Protein AF-A0A956E6M6-F1 (afdb_monomer_lite)

Structure (mmCIF, N/CA/C/O backbone):
data_AF-A0A956E6M6-F1
#
_entry.id   AF-A0A956E6M6-F1
#
loop_
_atom_site.group_PDB
_atom_site.id
_atom_site.type_symbol
_atom_site.label_atom_id
_atom_site.label_alt_id
_atom_site.label_comp_id
_atom_site.label_asym_id
_atom_site.label_entity_id
_atom_site.label_seq_id
_atom_site.pdbx_PDB_ins_code
_atom_site.Cartn_x
_atom_site.Cartn_y
_atom_site.Cartn_z
_atom_site.occupancy
_atom_site.B_iso_or_equiv
_atom_site.auth_seq_id
_atom_site.auth_comp_id
_atom_site.auth_asym_id
_atom_site.auth_atom_id
_atom_site.pdbx_PDB_model_num
ATOM 1 N N . LYS A 1 1 ? -25.813 6.150 5.849 1.00 78.38 1 LYS A N 1
ATOM 2 C CA . LYS A 1 1 ? -25.344 4.778 5.516 1.00 78.38 1 LYS A CA 1
ATOM 3 C C . LYS A 1 1 ? -23.856 4.833 5.182 1.00 78.38 1 LYS A C 1
ATOM 5 O O . LYS A 1 1 ? -23.473 5.673 4.380 1.00 78.38 1 LYS A O 1
ATOM 10 N N . VAL A 1 2 ? -23.030 3.991 5.798 1.00 81.69 2 VAL A N 1
ATOM 11 C CA . VAL A 1 2 ? -21.571 3.934 5.618 1.00 81.69 2 VAL A CA 1
ATOM 12 C C . VAL A 1 2 ? -21.210 2.559 5.072 1.00 81.69 2 VAL A C 1
ATOM 14 O O . VAL A 1 2 ? -21.638 1.556 5.632 1.00 81.69 2 VAL A O 1
ATOM 17 N N . ILE A 1 3 ? -20.449 2.512 3.977 1.00 86.94 3 ILE A N 1
ATOM 18 C CA . ILE A 1 3 ? -19.986 1.261 3.364 1.00 86.94 3 ILE A CA 1
ATOM 19 C C . ILE A 1 3 ? -18.485 1.142 3.611 1.00 86.94 3 ILE A C 1
ATOM 21 O O . ILE A 1 3 ? -17.711 1.989 3.164 1.00 86.94 3 ILE A O 1
ATOM 25 N N . VAL A 1 4 ? -18.076 0.094 4.318 1.00 86.25 4 VAL A N 1
ATOM 26 C CA . VAL A 1 4 ? -16.675 -0.204 4.614 1.00 86.25 4 VAL A CA 1
ATOM 27 C C . VAL A 1 4 ? -16.192 -1.283 3.658 1.00 86.25 4 VAL A C 1
ATOM 29 O O . VAL A 1 4 ? -16.696 -2.403 3.668 1.00 86.25 4 VAL A O 1
ATOM 32 N N . TYR A 1 5 ? -15.187 -0.955 2.850 1.00 89.06 5 TYR A N 1
ATOM 33 C CA . TYR A 1 5 ? -14.527 -1.915 1.972 1.00 89.06 5 TYR A CA 1
ATOM 34 C C . TYR A 1 5 ? -13.339 -2.548 2.692 1.00 89.06 5 TYR A C 1
ATOM 36 O O . TYR A 1 5 ? -12.425 -1.846 3.120 1.00 89.06 5 TYR A O 1
ATOM 4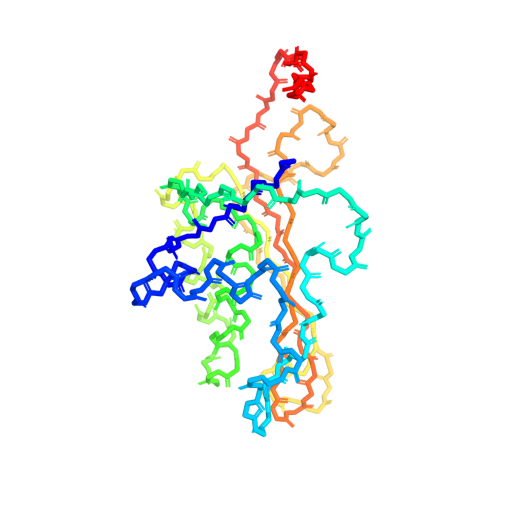4 N N . THR A 1 6 ? -13.328 -3.873 2.810 1.00 88.31 6 THR A N 1
ATOM 45 C CA . THR A 1 6 ? -12.262 -4.609 3.507 1.00 88.31 6 THR A CA 1
ATOM 46 C C . THR A 1 6 ? -11.852 -5.869 2.753 1.00 88.31 6 THR A C 1
ATOM 48 O O . THR A 1 6 ? -12.644 -6.466 2.029 1.00 88.31 6 THR A O 1
ATOM 51 N N . ALA A 1 7 ? -10.599 -6.294 2.926 1.00 87.25 7 ALA A N 1
ATOM 52 C CA . ALA A 1 7 ? -10.112 -7.574 2.412 1.00 87.25 7 ALA A CA 1
ATOM 53 C C . ALA A 1 7 ? -10.629 -8.775 3.219 1.00 87.25 7 ALA A C 1
ATOM 55 O O . ALA A 1 7 ? -10.604 -9.899 2.732 1.00 87.25 7 ALA A O 1
ATOM 56 N N . ARG A 1 8 ? -11.021 -8.562 4.484 1.00 87.62 8 ARG A N 1
ATOM 57 C CA . ARG A 1 8 ? -11.440 -9.627 5.407 1.00 87.62 8 ARG A CA 1
ATOM 58 C C . ARG A 1 8 ? -12.658 -9.176 6.215 1.00 87.62 8 ARG A C 1
ATOM 60 O O . ARG A 1 8 ? -12.488 -8.702 7.340 1.00 87.62 8 ARG A O 1
ATOM 67 N N . PRO A 1 9 ? -13.884 -9.339 5.689 1.00 86.25 9 PRO A N 1
ATOM 68 C CA . PRO A 1 9 ? -15.099 -8.903 6.380 1.00 86.25 9 PRO A CA 1
ATOM 69 C C . PRO A 1 9 ? -15.288 -9.601 7.731 1.00 86.25 9 PRO A C 1
ATOM 71 O O . PRO A 1 9 ? -15.657 -8.954 8.707 1.00 86.25 9 PRO A O 1
ATOM 74 N N . GLY A 1 10 ? -14.928 -10.885 7.838 1.00 85.31 10 GLY A N 1
ATOM 75 C CA . GLY A 1 10 ? -15.064 -11.645 9.087 1.00 85.31 10 GLY A CA 1
ATOM 76 C C . GLY A 1 10 ? -14.272 -11.068 10.267 1.00 85.31 10 GLY A C 1
ATOM 77 O O . GLY A 1 10 ? -14.727 -11.147 11.405 1.00 85.31 10 GLY A O 1
ATOM 78 N N . MET A 1 11 ? -13.123 -10.429 10.011 1.00 84.62 11 MET A N 1
ATOM 79 C CA . MET A 1 11 ? -12.363 -9.745 11.066 1.00 84.62 11 MET A CA 1
ATOM 80 C C . MET A 1 11 ? -13.042 -8.454 11.537 1.00 84.62 11 MET A C 1
ATOM 82 O O . MET A 1 11 ? -12.933 -8.114 12.708 1.00 84.62 11 MET A O 1
ATOM 86 N N . VAL A 1 12 ? -13.735 -7.751 10.638 1.00 81.69 12 VAL A N 1
ATOM 87 C CA . VAL A 1 12 ? -14.417 -6.480 10.931 1.00 81.69 12 VAL A CA 1
ATOM 88 C C . VAL A 1 12 ? -15.727 -6.717 11.688 1.00 81.69 12 VAL A C 1
ATOM 90 O O . VAL A 1 12 ? -16.071 -5.953 12.581 1.00 81.69 12 VAL A O 1
ATOM 93 N N . ILE A 1 13 ? -16.441 -7.801 11.373 1.00 83.88 13 ILE A N 1
ATOM 94 C CA . ILE A 1 13 ? -17.701 -8.167 12.039 1.00 83.88 13 ILE A CA 1
ATOM 95 C C . ILE A 1 13 ? -17.438 -8.757 13.438 1.00 83.88 13 ILE A C 1
ATOM 97 O O . ILE A 1 13 ? -18.184 -8.491 14.384 1.00 83.88 13 ILE A O 1
ATOM 101 N N . GLY A 1 14 ? -16.359 -9.535 13.588 1.00 82.62 14 GLY A N 1
ATOM 102 C CA . GLY A 1 14 ? -16.004 -10.204 14.840 1.00 82.62 14 GLY A CA 1
ATOM 103 C C . GLY A 1 14 ? -16.955 -11.350 15.213 1.00 82.62 14 GLY A C 1
ATOM 104 O O . GLY A 1 14 ? -17.865 -11.716 14.469 1.00 82.62 14 GLY A O 1
ATOM 105 N N . LYS A 1 15 ? -16.745 -11.955 16.390 1.00 83.50 15 LYS A N 1
ATOM 106 C CA . LYS A 1 15 ? -17.623 -13.023 16.897 1.00 83.50 15 LYS A CA 1
ATOM 107 C C . LYS A 1 15 ? -18.942 -12.421 17.393 1.00 83.50 15 LYS A C 1
ATOM 109 O O . LYS A 1 15 ? -18.932 -11.625 18.329 1.00 83.50 15 LYS A O 1
ATOM 114 N N . GLY A 1 16 ? -20.058 -12.821 16.781 1.00 80.00 16 GLY A N 1
ATOM 115 C CA . GLY A 1 16 ? -21.406 -12.426 17.209 1.00 80.00 16 GLY A CA 1
ATOM 116 C C . GLY A 1 16 ? -21.780 -10.967 16.927 1.00 80.00 16 GLY A C 1
ATOM 117 O O . GLY A 1 16 ? -22.610 -10.425 17.638 1.00 80.00 16 GLY A O 1
ATOM 118 N N . GLY A 1 17 ? -21.155 -10.307 15.942 1.00 78.06 17 GLY A N 1
ATOM 119 C CA . GLY A 1 17 ? -21.513 -8.935 15.543 1.00 78.06 17 GLY A CA 1
ATOM 120 C C . GLY A 1 17 ? -20.927 -7.817 16.415 1.00 78.06 17 GLY A C 1
ATOM 121 O O . GLY A 1 17 ? -21.098 -6.645 16.085 1.00 78.06 17 GLY A O 1
ATOM 122 N N . LYS A 1 18 ? -20.163 -8.163 17.462 1.00 81.69 18 LYS A N 1
ATOM 123 C CA . LYS A 1 18 ? -19.520 -7.200 18.375 1.00 81.69 18 LYS A CA 1
ATOM 124 C C . LYS A 1 18 ? -18.656 -6.155 17.661 1.00 81.69 18 LYS A C 1
ATOM 126 O O . LYS A 1 18 ? -18.562 -5.027 18.124 1.00 81.69 18 LYS A O 1
ATOM 131 N N . GLY A 1 19 ? -18.029 -6.502 16.534 1.00 79.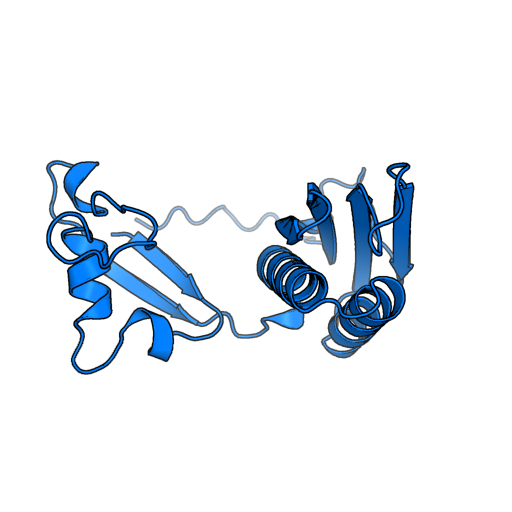38 19 GLY A N 1
ATOM 132 C CA . GLY A 1 19 ? -17.196 -5.564 15.777 1.00 79.38 19 GLY A CA 1
ATOM 133 C C . GLY A 1 19 ? -17.998 -4.434 15.125 1.00 79.38 19 GLY A C 1
ATOM 134 O O . GLY A 1 19 ? -17.540 -3.297 15.100 1.00 79.38 19 GLY A O 1
ATOM 135 N N . ILE A 1 20 ? -19.222 -4.710 14.659 1.00 79.56 20 ILE A N 1
ATOM 136 C CA . ILE A 1 20 ? -20.103 -3.682 14.075 1.00 79.56 20 ILE A CA 1
ATOM 137 C C . ILE A 1 20 ? -20.601 -2.730 15.163 1.00 79.56 20 ILE A C 1
ATOM 139 O O . ILE A 1 20 ? -20.658 -1.523 14.942 1.00 79.56 20 ILE A O 1
ATOM 143 N N . GLU A 1 21 ? -20.927 -3.270 16.335 1.00 78.56 21 GLU A N 1
ATOM 144 C CA . GLU A 1 21 ? -21.362 -2.486 17.489 1.00 78.56 21 GLU A CA 1
ATOM 145 C C . GLU A 1 21 ? -20.258 -1.524 17.939 1.00 78.56 21 GLU A C 1
ATOM 147 O O . GLU A 1 21 ? -20.480 -0.318 17.980 1.00 78.56 21 GLU A O 1
ATOM 152 N N . ILE A 1 22 ? -19.032 -2.035 18.085 1.00 78.50 22 ILE A N 1
ATOM 153 C CA . ILE A 1 22 ? -17.817 -1.249 18.335 1.00 78.50 22 ILE A CA 1
ATOM 154 C C . ILE A 1 22 ? -17.608 -0.142 17.289 1.00 78.50 22 ILE A C 1
ATOM 156 O O . ILE A 1 22 ? -17.239 0.982 17.629 1.00 78.50 22 ILE A O 1
ATOM 160 N N . LEU A 1 23 ? -17.830 -0.426 16.003 1.00 76.25 23 LEU A N 1
ATOM 161 C CA . LEU A 1 23 ? -17.694 0.586 14.951 1.00 76.25 23 LEU A CA 1
ATOM 162 C C . LEU A 1 23 ? -18.794 1.653 15.035 1.00 76.25 23 LEU A C 1
ATOM 164 O O . LEU A 1 23 ? -18.543 2.816 14.714 1.00 76.25 23 LEU A O 1
ATOM 168 N N . LYS A 1 24 ? -19.999 1.286 15.475 1.00 74.69 24 LYS A N 1
ATOM 169 C CA . LYS A 1 24 ? -21.129 2.209 15.612 1.00 74.69 24 LYS A CA 1
ATOM 170 C C . LYS A 1 24 ? -20.971 3.112 16.842 1.00 74.69 24 LYS A C 1
ATOM 172 O O . LYS A 1 24 ? -20.939 4.331 16.673 1.00 74.69 24 LYS A O 1
ATOM 177 N N . SER A 1 25 ? -20.817 2.530 18.034 1.00 68.44 25 SER A N 1
ATOM 178 C CA . SER A 1 25 ? -20.758 3.237 19.326 1.00 68.44 25 SER A CA 1
ATOM 179 C C . SER A 1 25 ? -19.362 3.739 19.705 1.00 68.44 25 SER A C 1
ATOM 181 O O . SER A 1 25 ? -19.240 4.630 20.536 1.00 68.44 25 SER A O 1
ATOM 183 N N . GLY A 1 26 ? -18.308 3.201 19.091 1.00 65.38 26 GLY A N 1
ATOM 184 C CA . GLY A 1 26 ? -16.926 3.510 19.447 1.00 65.38 26 GLY A CA 1
ATOM 185 C C . GLY A 1 26 ? -16.355 2.582 20.517 1.00 65.38 26 GLY A C 1
ATOM 186 O O . GLY A 1 26 ? -17.068 1.859 21.204 1.00 65.38 26 GLY A O 1
ATOM 187 N N . ASN A 1 27 ? -15.029 2.624 20.643 1.00 58.38 27 ASN A N 1
ATOM 188 C CA . ASN A 1 27 ? -14.222 1.817 21.566 1.00 58.38 27 ASN A CA 1
ATOM 189 C C . ASN A 1 27 ? -13.698 2.649 22.753 1.00 58.38 27 ASN A C 1
ATOM 191 O O . ASN A 1 27 ? -12.630 2.371 23.291 1.00 58.38 27 ASN A O 1
ATOM 195 N N . LEU A 1 28 ? -14.397 3.723 23.133 1.00 54.66 28 LEU A N 1
ATOM 196 C CA . LEU A 1 28 ? -13.956 4.617 24.213 1.00 54.66 28 LEU A CA 1
ATOM 197 C C . LEU A 1 28 ? -13.971 3.931 25.590 1.00 54.66 28 LEU A C 1
ATOM 199 O O . LEU A 1 28 ? -13.027 4.128 26.355 1.00 54.66 28 LEU A O 1
ATOM 203 N N . ASP A 1 29 ? -14.967 3.082 25.854 1.00 50.59 29 ASP A N 1
ATOM 204 C CA . ASP A 1 29 ? -15.189 2.460 27.170 1.00 50.59 29 ASP A CA 1
ATOM 205 C C . ASP A 1 29 ? -14.575 1.052 27.303 1.00 50.59 29 ASP A C 1
ATOM 207 O O . ASP A 1 29 ? -14.324 0.571 28.406 1.00 50.59 29 ASP A O 1
ATOM 211 N N . SER A 1 30 ? -14.303 0.385 26.178 1.00 54.19 30 SER A N 1
ATOM 212 C CA . SER A 1 30 ? -13.844 -1.012 26.091 1.00 54.19 30 SER A CA 1
ATOM 213 C C . SER A 1 30 ? -12.356 -1.176 25.748 1.00 54.19 30 SER A C 1
ATOM 215 O O . SER A 1 30 ? -11.857 -2.304 25.735 1.00 54.19 30 SER A O 1
ATOM 217 N N . ALA A 1 31 ? -11.637 -0.084 25.464 1.00 46.22 31 ALA A N 1
ATOM 218 C CA . ALA A 1 31 ? -10.252 -0.149 24.999 1.00 46.22 31 ALA A CA 1
ATOM 219 C C . ALA A 1 31 ? -9.290 -0.689 26.072 1.00 46.22 31 ALA A C 1
ATOM 221 O O . ALA A 1 31 ? -9.104 -0.095 27.138 1.00 46.22 31 ALA A O 1
ATOM 222 N N . GLN A 1 32 ? -8.588 -1.778 25.747 1.00 52.53 32 GLN A N 1
ATOM 223 C CA . GLN A 1 32 ? -7.436 -2.234 26.528 1.00 52.53 32 GLN A CA 1
ATOM 224 C C . GLN A 1 32 ? -6.235 -1.285 26.339 1.00 52.53 32 GLN A C 1
ATOM 226 O O . GLN A 1 32 ? -6.124 -0.569 25.339 1.00 52.53 32 GLN A O 1
ATOM 231 N N . LYS A 1 33 ? -5.299 -1.275 27.306 1.00 39.00 33 LYS A N 1
ATOM 232 C CA . LYS A 1 33 ? -4.060 -0.470 27.260 1.00 39.00 33 LYS A CA 1
ATOM 233 C C . LYS A 1 33 ? -3.290 -0.735 25.952 1.00 39.00 33 LYS A C 1
ATOM 235 O O . LYS A 1 33 ? -2.616 -1.752 25.834 1.00 39.00 33 LYS A O 1
ATOM 240 N N . GLY A 1 34 ? -3.359 0.203 25.001 1.00 51.22 34 GLY A N 1
ATOM 241 C CA . GLY A 1 34 ? -2.602 0.175 23.740 1.00 51.22 34 GLY A CA 1
ATOM 242 C C . GLY A 1 34 ? -3.437 0.217 22.454 1.00 51.22 34 GLY A C 1
ATOM 243 O O . GLY A 1 34 ? -2.858 0.374 21.380 1.00 51.22 34 GLY A O 1
ATOM 244 N N . GLU A 1 35 ? -4.768 0.120 22.529 1.00 57.16 35 GLU A N 1
ATOM 245 C CA . GLU A 1 35 ? -5.632 0.225 21.345 1.00 57.16 35 GLU A CA 1
ATOM 246 C C . GLU A 1 35 ? -5.855 1.678 20.901 1.00 57.16 35 GLU A C 1
ATOM 248 O O . GLU A 1 35 ? -5.826 2.625 21.692 1.00 57.16 35 GLU A O 1
ATOM 253 N N . THR A 1 36 ? -6.070 1.869 19.596 1.00 56.28 36 THR A N 1
ATOM 254 C CA . THR A 1 36 ? -6.321 3.203 19.037 1.00 56.28 36 THR A CA 1
ATOM 255 C C . THR A 1 36 ? -7.744 3.608 19.408 1.00 56.28 36 THR A C 1
ATOM 257 O O . THR A 1 36 ? -8.699 2.993 18.937 1.00 56.28 36 THR A O 1
ATOM 260 N N . LYS A 1 37 ? -7.893 4.612 20.279 1.00 58.44 37 LYS A N 1
ATOM 261 C CA . LYS A 1 37 ? -9.206 5.096 20.723 1.00 58.44 37 LYS A CA 1
ATOM 262 C C . LYS A 1 37 ? -10.005 5.584 19.518 1.00 58.44 37 LYS A C 1
ATOM 264 O O . LYS A 1 37 ? -9.549 6.467 18.792 1.00 58.44 37 LYS A O 1
ATOM 269 N N . PHE A 1 38 ? -11.189 5.013 19.322 1.00 65.12 38 PHE A N 1
ATOM 270 C CA . PHE A 1 38 ? -12.094 5.390 18.246 1.00 65.12 38 PHE A CA 1
ATOM 271 C C . PHE A 1 38 ? -13.413 5.880 18.850 1.00 65.12 38 PHE A C 1
ATOM 273 O O . PHE A 1 38 ? -14.068 5.094 19.535 1.00 65.12 38 PHE A O 1
ATOM 280 N N . PRO A 1 39 ? -13.813 7.142 18.612 1.00 59.72 39 PRO A N 1
ATOM 281 C CA . PRO A 1 39 ? -15.024 7.713 19.199 1.00 59.72 39 PRO A CA 1
ATOM 282 C C . PRO A 1 39 ? -16.333 7.150 18.621 1.00 59.72 39 PRO A C 1
ATOM 284 O O . PRO A 1 39 ? -17.400 7.529 19.078 1.00 59.72 39 PRO A O 1
ATOM 287 N N . GLY A 1 40 ? -16.270 6.219 17.661 1.00 63.59 40 GLY A N 1
ATOM 288 C CA . GLY A 1 40 ? -17.456 5.646 17.027 1.00 63.59 40 GLY A CA 1
ATOM 289 C C . GLY A 1 40 ? -17.935 6.501 15.865 1.00 63.59 40 GLY A C 1
ATOM 290 O O . GLY A 1 40 ? -17.762 7.718 15.854 1.00 63.59 40 GLY A O 1
ATOM 291 N N . VAL A 1 41 ? -18.535 5.872 14.855 1.00 68.06 41 VAL A N 1
ATOM 292 C CA . VAL A 1 41 ? -19.058 6.615 13.6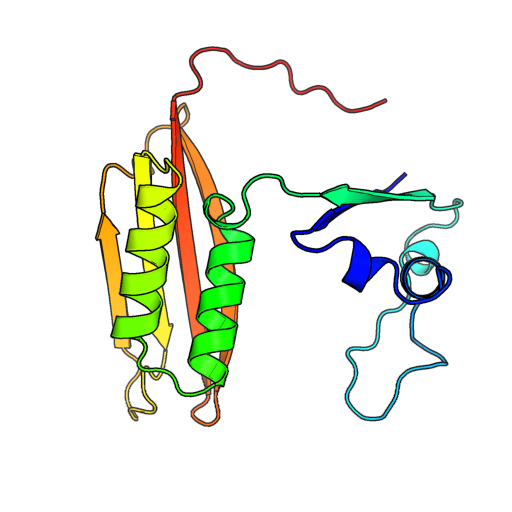97 1.00 68.06 41 VAL A CA 1
ATOM 293 C C . VAL A 1 41 ? -20.261 7.480 14.102 1.00 68.06 41 VAL A C 1
ATOM 295 O O . VAL A 1 41 ? -20.497 8.525 13.503 1.00 68.06 41 VAL A O 1
ATOM 298 N N . GLN A 1 42 ? -20.985 7.097 15.157 1.00 67.56 42 GLN A N 1
ATOM 299 C CA . GLN A 1 42 ? -22.144 7.839 15.649 1.00 67.56 42 GLN A CA 1
ATOM 300 C C . GLN A 1 42 ? -21.773 9.131 16.397 1.00 67.56 42 GLN A C 1
ATOM 302 O O . GLN A 1 42 ? -22.553 10.071 16.387 1.00 67.56 42 GLN A O 1
ATOM 307 N N . ALA A 1 43 ? -20.562 9.258 16.951 1.00 66.94 43 ALA A N 1
ATOM 308 C CA . ALA A 1 43 ? -20.127 10.512 17.580 1.00 66.94 43 ALA A CA 1
ATOM 309 C C . ALA A 1 43 ? -19.942 11.668 16.579 1.00 66.94 43 ALA A C 1
ATOM 311 O O . ALA A 1 43 ? -19.915 12.831 16.972 1.00 66.94 43 ALA A O 1
ATOM 312 N N . PHE A 1 44 ? -19.813 11.363 15.285 1.00 69.38 44 PHE A N 1
ATOM 313 C CA . PHE A 1 44 ? -19.639 12.366 14.232 1.00 69.38 44 PHE A CA 1
ATOM 314 C C . PHE A 1 44 ? -20.956 12.815 13.585 1.00 69.38 44 PHE A C 1
ATOM 316 O O . PHE A 1 44 ? -20.936 13.717 12.749 1.00 69.38 44 PHE A O 1
ATOM 323 N N . THR A 1 45 ? -22.088 12.196 13.935 1.00 67.44 45 THR A N 1
ATOM 324 C CA . THR A 1 45 ? -23.389 12.487 13.318 1.00 67.44 45 THR A CA 1
ATOM 325 C C . THR A 1 45 ? -24.531 12.249 14.293 1.00 67.44 45 THR A C 1
ATOM 327 O O . THR A 1 45 ? -24.645 11.173 14.862 1.00 67.44 45 THR A O 1
ATOM 330 N N . GLU A 1 46 ? -25.442 13.213 14.393 1.00 69.56 46 GLU A N 1
ATOM 331 C CA . GLU A 1 46 ? -26.662 13.114 15.213 1.00 69.56 46 GLU A CA 1
ATOM 332 C C . GLU A 1 46 ? -27.660 12.065 14.678 1.00 69.56 46 GLU A C 1
ATOM 334 O O . GLU A 1 46 ? -28.510 11.570 15.413 1.00 69.56 46 GLU A O 1
ATOM 339 N N . ASN A 1 47 ? -27.529 11.683 13.401 1.00 74.88 47 ASN A N 1
ATOM 340 C CA . ASN A 1 47 ? -28.387 10.708 12.729 1.00 74.88 47 ASN A CA 1
ATOM 341 C C . ASN A 1 47 ? -27.915 9.260 12.926 1.00 74.88 47 ASN A C 1
ATOM 343 O O . ASN A 1 47 ? -26.716 8.977 12.969 1.00 74.88 47 ASN A O 1
ATOM 347 N N . GLU A 1 48 ? -28.860 8.313 12.928 1.00 71.06 48 GLU A N 1
ATOM 348 C CA . GLU A 1 48 ? -28.540 6.887 13.006 1.00 71.06 48 GLU A CA 1
ATOM 349 C C . GLU A 1 48 ? -27.688 6.409 11.820 1.00 71.06 48 GLU A C 1
ATOM 351 O O . GLU A 1 48 ? -28.037 6.546 10.641 1.00 71.06 48 GLU A O 1
ATOM 356 N N . VAL A 1 49 ? -26.551 5.789 12.141 1.00 75.56 49 VAL A N 1
ATOM 357 C CA . VAL A 1 49 ? -25.610 5.274 11.147 1.00 75.56 49 VAL A CA 1
ATOM 358 C C . VAL A 1 49 ? -25.820 3.776 10.929 1.00 75.56 49 VAL A C 1
ATOM 360 O O . VAL A 1 49 ? -25.615 2.962 11.828 1.00 75.56 49 VAL A O 1
ATOM 363 N N . PHE A 1 50 ? -26.153 3.407 9.691 1.00 79.94 50 PHE A N 1
ATOM 364 C CA . PHE A 1 50 ? -26.122 2.023 9.205 1.00 79.94 50 PHE A CA 1
ATOM 365 C C . PHE A 1 50 ? -24.762 1.711 8.581 1.00 79.94 50 PHE A C 1
ATOM 367 O O . PHE A 1 50 ? -24.373 2.390 7.626 1.00 79.94 50 PHE A O 1
ATOM 374 N N . ILE A 1 51 ? -24.066 0.694 9.095 1.00 82.31 51 ILE A N 1
ATOM 375 C CA . ILE A 1 51 ? -22.753 0.247 8.610 1.00 82.31 51 ILE A CA 1
ATOM 376 C C . ILE A 1 51 ? -22.937 -1.031 7.785 1.00 82.31 51 ILE A C 1
ATOM 378 O O . ILE A 1 51 ? -23.456 -2.023 8.288 1.00 82.31 51 ILE A O 1
ATOM 382 N N . ASP A 1 52 ? -22.502 -0.997 6.527 1.00 85.62 52 ASP A N 1
ATOM 383 C CA . ASP A 1 52 ? -22.462 -2.138 5.609 1.00 85.62 52 ASP A CA 1
ATOM 384 C C . ASP A 1 52 ? -20.999 -2.503 5.322 1.00 85.62 52 ASP A C 1
ATOM 386 O O . ASP A 1 52 ? -20.186 -1.628 5.015 1.00 85.62 52 ASP A O 1
ATOM 390 N N . VAL A 1 53 ? -20.641 -3.780 5.442 1.00 85.31 53 VAL A N 1
ATOM 391 C CA . VAL A 1 53 ? -19.267 -4.257 5.240 1.00 85.31 53 VAL A CA 1
ATOM 392 C C . VAL A 1 53 ? -19.215 -5.034 3.935 1.00 85.31 53 VAL A C 1
ATOM 394 O O . VAL A 1 53 ? -19.778 -6.120 3.823 1.00 85.31 53 VAL A O 1
ATOM 397 N N . GLN A 1 54 ? -18.499 -4.489 2.953 1.00 88.62 54 GLN A N 1
ATOM 398 C CA . GLN A 1 54 ? -18.342 -5.094 1.637 1.00 88.62 54 GLN A CA 1
ATOM 399 C C . GLN A 1 54 ? -16.920 -5.600 1.419 1.00 88.62 54 GLN A C 1
ATOM 401 O O . GLN A 1 54 ? -15.924 -4.977 1.796 1.00 88.62 54 GLN A O 1
ATOM 406 N N . GLU A 1 55 ? -16.825 -6.755 0.771 1.00 89.12 55 GLU A N 1
ATOM 407 C CA . GLU A 1 55 ? -15.548 -7.388 0.487 1.00 89.12 55 GLU A CA 1
ATOM 408 C C . GLU A 1 55 ? -14.896 -6.819 -0.779 1.00 89.12 55 GLU A C 1
ATOM 410 O O . GLU A 1 55 ? -15.506 -6.700 -1.848 1.00 89.12 55 GLU A O 1
ATOM 415 N N . VAL A 1 56 ? -13.600 -6.528 -0.681 1.00 87.88 56 VAL A N 1
ATOM 416 C CA . VAL A 1 56 ? -12.762 -6.220 -1.838 1.00 87.88 56 VAL A CA 1
ATOM 417 C C . VAL A 1 56 ? -12.360 -7.526 -2.522 1.00 87.88 56 VAL A C 1
ATOM 419 O O . VAL A 1 56 ? -11.433 -8.203 -2.089 1.00 87.88 56 VAL A O 1
ATOM 422 N N . ARG A 1 57 ? -12.996 -7.836 -3.660 1.00 84.06 57 ARG A N 1
ATOM 423 C CA . ARG A 1 57 ? -12.762 -9.080 -4.430 1.00 84.06 57 ARG A CA 1
ATOM 424 C C . ARG A 1 57 ? -11.294 -9.362 -4.782 1.00 84.06 57 ARG A C 1
ATOM 426 O O . ARG A 1 57 ? -10.914 -10.515 -4.942 1.00 84.06 57 ARG A O 1
ATOM 433 N N . LYS A 1 58 ? -10.478 -8.323 -4.990 1.00 87.56 58 LYS A N 1
ATOM 434 C CA . LYS A 1 58 ? -9.067 -8.444 -5.395 1.00 87.56 58 LYS A CA 1
ATOM 435 C C . LYS A 1 58 ? -8.169 -7.549 -4.543 1.00 87.56 58 LYS A C 1
ATOM 437 O O . LYS A 1 58 ? -7.830 -6.437 -4.954 1.00 87.56 58 LYS A O 1
ATOM 442 N N . MET A 1 59 ? -7.754 -8.051 -3.380 1.00 88.75 59 MET A N 1
ATOM 443 C CA . MET A 1 59 ? -6.894 -7.312 -2.442 1.00 88.75 59 MET A CA 1
ATOM 444 C C . MET A 1 59 ? -5.565 -6.855 -3.066 1.00 88.75 59 MET A C 1
ATOM 446 O O . MET A 1 59 ? -5.149 -5.723 -2.861 1.00 88.75 59 MET A O 1
ATOM 450 N N . GLU A 1 60 ? -4.956 -7.693 -3.910 1.00 89.19 60 GLU A N 1
ATOM 451 C CA . GLU A 1 60 ? -3.644 -7.443 -4.534 1.00 89.19 60 GLU A CA 1
ATOM 452 C C . GLU A 1 60 ? -3.676 -6.342 -5.608 1.00 89.19 60 GLU A C 1
ATOM 454 O O . GLU A 1 60 ? -2.638 -5.856 -6.044 1.00 89.19 60 GLU A O 1
ATOM 459 N N . THR A 1 61 ? -4.871 -5.932 -6.042 1.00 88.56 61 THR A N 1
ATOM 460 C CA . THR A 1 61 ? -5.051 -4.837 -7.012 1.00 88.56 61 THR A CA 1
ATOM 461 C C . THR A 1 61 ? -5.453 -3.516 -6.362 1.00 88.56 61 THR A C 1
ATOM 463 O O . THR A 1 61 ? -5.559 -2.506 -7.055 1.00 88.56 61 THR A O 1
ATOM 466 N N . ASN A 1 62 ? -5.700 -3.508 -5.050 1.00 92.44 62 ASN A N 1
ATOM 467 C CA . ASN A 1 62 ? -6.032 -2.305 -4.299 1.00 92.44 62 ASN A CA 1
ATOM 468 C C . ASN A 1 62 ? -4.744 -1.694 -3.735 1.00 92.44 62 ASN A C 1
ATOM 470 O O . ASN A 1 62 ? -4.023 -2.339 -2.972 1.00 92.44 62 ASN A O 1
ATOM 474 N N . ALA A 1 63 ? -4.455 -0.447 -4.110 1.00 94.56 63 ALA A N 1
ATOM 475 C CA . ALA A 1 63 ? -3.186 0.186 -3.767 1.00 94.56 63 ALA A CA 1
ATOM 476 C C . ALA A 1 63 ? -3.014 0.381 -2.254 1.00 94.56 63 ALA A C 1
ATOM 478 O O . ALA A 1 63 ? -1.903 0.221 -1.743 1.00 94.56 63 ALA A O 1
ATOM 479 N N . GLN A 1 64 ? -4.101 0.667 -1.532 1.00 94.12 64 GLN A N 1
ATOM 480 C CA . GLN A 1 64 ? -4.069 0.877 -0.087 1.00 94.12 64 GLN A CA 1
ATOM 481 C C . GLN A 1 64 ? -3.751 -0.421 0.666 1.00 94.12 64 GLN A C 1
ATOM 483 O O . GLN A 1 64 ? -2.831 -0.454 1.480 1.00 94.12 64 GLN A O 1
ATOM 488 N N . LEU A 1 65 ? -4.435 -1.516 0.321 1.00 93.44 65 LEU A N 1
ATOM 489 C CA . LEU A 1 65 ? -4.209 -2.826 0.945 1.00 93.44 65 LEU A CA 1
ATOM 490 C C . LEU A 1 65 ? -2.796 -3.359 0.670 1.00 93.44 65 LEU A C 1
ATOM 492 O O . LEU A 1 65 ? -2.163 -3.953 1.543 1.00 93.44 65 LEU A O 1
ATOM 496 N N . VAL A 1 66 ? -2.268 -3.115 -0.533 1.00 94.81 66 VAL A N 1
ATOM 497 C CA . VAL A 1 66 ? -0.883 -3.468 -0.874 1.00 94.81 66 VAL A CA 1
ATOM 498 C C . VAL A 1 66 ? 0.112 -2.630 -0.065 1.00 94.81 66 VAL A C 1
ATOM 500 O O . VAL A 1 66 ? 1.094 -3.177 0.441 1.00 94.81 66 VAL A O 1
ATOM 503 N N . ALA A 1 67 ? -0.136 -1.327 0.102 1.00 96.19 67 ALA A N 1
ATOM 504 C CA . ALA A 1 67 ? 0.711 -0.455 0.914 1.00 96.19 67 ALA A CA 1
ATOM 505 C C . ALA A 1 67 ? 0.750 -0.910 2.382 1.00 96.19 67 ALA A C 1
ATOM 507 O O . ALA A 1 67 ? 1.834 -1.031 2.955 1.00 96.19 67 ALA A O 1
ATOM 508 N N . GLU A 1 68 ? -0.409 -1.225 2.964 1.00 94.44 68 GLU A N 1
ATOM 509 C CA . GLU A 1 68 ? -0.534 -1.735 4.334 1.00 94.44 68 GLU A CA 1
ATOM 510 C C . GLU A 1 68 ? 0.179 -3.077 4.509 1.00 94.44 68 GLU A C 1
ATOM 512 O O . GLU A 1 68 ? 0.949 -3.246 5.452 1.00 94.44 68 GLU A O 1
ATOM 517 N N . ASN A 1 69 ? 0.027 -4.003 3.560 1.00 94.75 69 ASN A N 1
ATOM 518 C CA . ASN A 1 69 ? 0.722 -5.289 3.599 1.00 94.75 69 ASN A CA 1
ATOM 519 C C . ASN A 1 69 ? 2.252 -5.116 3.587 1.00 94.75 69 ASN A C 1
ATOM 521 O O . ASN A 1 69 ? 2.965 -5.762 4.358 1.00 94.75 69 ASN A O 1
ATOM 525 N N . ILE A 1 70 ? 2.778 -4.218 2.746 1.00 95.06 70 ILE A N 1
ATOM 526 C CA . ILE A 1 70 ? 4.214 -3.899 2.737 1.00 95.06 70 ILE A CA 1
ATOM 527 C C . ILE A 1 70 ? 4.624 -3.283 4.078 1.00 95.06 70 ILE A C 1
ATOM 529 O O . ILE A 1 70 ? 5.651 -3.676 4.629 1.00 95.06 70 ILE A O 1
ATOM 533 N N . ALA A 1 71 ? 3.828 -2.364 4.629 1.00 95.62 71 ALA A N 1
ATOM 534 C CA . ALA A 1 71 ? 4.120 -1.737 5.912 1.00 95.62 71 ALA A CA 1
ATOM 535 C C . ALA A 1 71 ? 4.193 -2.766 7.051 1.00 95.62 71 ALA A C 1
ATOM 537 O O . ALA A 1 71 ? 5.201 -2.821 7.754 1.00 95.62 71 ALA A O 1
ATOM 538 N N . THR A 1 72 ? 3.212 -3.667 7.156 1.00 94.44 72 THR A N 1
ATOM 539 C CA . THR A 1 72 ? 3.217 -4.754 8.147 1.00 94.44 72 THR A CA 1
ATOM 540 C C . THR A 1 72 ? 4.426 -5.682 7.979 1.00 94.44 72 THR A C 1
ATOM 542 O O . THR A 1 72 ? 4.996 -6.159 8.961 1.00 94.44 72 THR A O 1
ATOM 545 N N . GLN A 1 73 ? 4.863 -5.950 6.744 1.00 94.31 73 GLN A N 1
ATOM 546 C CA . GLN A 1 73 ? 6.068 -6.752 6.503 1.00 94.31 73 GLN A CA 1
ATOM 547 C C . GLN A 1 73 ? 7.346 -6.040 6.969 1.00 94.31 73 GLN A C 1
ATOM 549 O O . GLN A 1 73 ? 8.236 -6.687 7.528 1.00 94.31 73 GLN A O 1
ATOM 554 N N . LEU A 1 74 ? 7.436 -4.722 6.777 1.00 92.81 74 LEU A N 1
ATOM 555 C CA . LEU A 1 74 ? 8.563 -3.916 7.250 1.00 92.81 74 LEU A CA 1
ATOM 556 C C . LEU A 1 74 ? 8.613 -3.843 8.783 1.00 92.81 74 LEU A C 1
ATOM 558 O O . LEU A 1 74 ? 9.696 -3.938 9.358 1.00 92.81 74 LEU A O 1
ATOM 562 N N . GLU A 1 75 ? 7.461 -3.750 9.451 1.00 92.75 75 GLU A N 1
ATOM 563 C CA . GLU A 1 75 ? 7.362 -3.792 10.920 1.00 92.75 75 GLU A CA 1
ATOM 564 C C . GLU A 1 75 ? 7.848 -5.130 11.490 1.00 92.75 75 GLU A C 1
ATOM 566 O O . GLU A 1 75 ? 8.546 -5.171 12.501 1.00 92.75 75 GLU A O 1
ATOM 571 N N . ARG A 1 76 ? 7.584 -6.231 10.776 1.00 92.94 76 ARG A N 1
ATOM 572 C CA . ARG A 1 76 ? 8.086 -7.577 11.101 1.00 92.94 76 ARG A CA 1
ATOM 573 C C . ARG A 1 76 ? 9.563 -7.799 10.749 1.00 92.94 76 ARG A C 1
ATOM 575 O O . ARG A 1 76 ? 10.021 -8.938 10.762 1.00 92.94 76 ARG A O 1
ATOM 582 N N . ARG A 1 77 ? 10.314 -6.738 10.429 1.00 89.31 77 ARG A N 1
ATOM 583 C CA . ARG A 1 77 ? 11.749 -6.772 10.080 1.00 89.31 77 ARG A CA 1
ATOM 584 C C . ARG A 1 77 ? 12.079 -7.633 8.854 1.00 89.31 77 ARG A C 1
ATOM 586 O O . ARG A 1 77 ? 13.195 -8.130 8.718 1.00 89.31 77 ARG A O 1
ATOM 593 N N . ILE A 1 78 ? 11.136 -7.795 7.926 1.00 92.12 78 ILE A N 1
ATOM 594 C CA . ILE A 1 78 ? 11.417 -8.451 6.645 1.00 92.12 78 ILE A CA 1
ATOM 595 C C . ILE A 1 78 ? 12.260 -7.505 5.782 1.00 92.12 78 ILE A C 1
ATOM 597 O O . ILE A 1 78 ? 12.035 -6.295 5.750 1.00 92.12 78 ILE A O 1
ATOM 601 N N . ALA A 1 79 ? 13.217 -8.061 5.036 1.00 92.62 79 ALA A N 1
ATOM 602 C CA . ALA A 1 79 ? 14.012 -7.301 4.078 1.00 92.62 79 ALA A CA 1
ATOM 603 C C . ALA A 1 79 ? 13.114 -6.515 3.102 1.00 92.62 79 ALA A C 1
ATOM 605 O O . ALA A 1 79 ? 12.351 -7.094 2.324 1.00 92.62 79 ALA A O 1
ATOM 606 N N . PHE A 1 80 ? 13.254 -5.190 3.106 1.00 91.88 80 PHE A N 1
ATOM 607 C CA . PHE A 1 80 ? 12.415 -4.264 2.342 1.00 91.88 80 PHE A CA 1
ATOM 608 C C . PHE A 1 80 ? 12.410 -4.550 0.832 1.00 91.88 80 PHE A C 1
ATOM 610 O O . PHE A 1 80 ? 11.352 -4.518 0.206 1.00 91.88 80 PHE A O 1
ATOM 617 N N . ARG A 1 81 ? 13.556 -4.935 0.249 1.00 93.12 81 ARG A N 1
ATOM 618 C CA . ARG A 1 81 ? 13.636 -5.359 -1.162 1.00 93.12 81 ARG A CA 1
ATOM 619 C C . ARG A 1 81 ? 12.783 -6.592 -1.451 1.00 93.12 81 ARG A C 1
ATOM 621 O O . ARG A 1 81 ? 12.122 -6.651 -2.484 1.00 93.12 81 ARG A O 1
ATOM 628 N N . ARG A 1 82 ? 12.782 -7.571 -0.540 1.00 94.31 82 ARG A N 1
ATOM 629 C CA . ARG A 1 82 ? 11.986 -8.799 -0.673 1.00 94.31 82 ARG A CA 1
ATOM 630 C C . ARG A 1 82 ? 10.497 -8.482 -0.578 1.00 94.31 82 ARG A C 1
ATOM 632 O O . ARG A 1 82 ? 9.743 -8.946 -1.426 1.00 94.31 82 ARG A O 1
ATOM 639 N N . ALA A 1 83 ? 10.097 -7.676 0.406 1.00 94.69 83 ALA A N 1
ATOM 640 C CA . ALA A 1 83 ? 8.708 -7.256 0.584 1.00 94.69 83 ALA A CA 1
ATOM 641 C C . ALA A 1 83 ? 8.177 -6.514 -0.657 1.00 94.69 83 ALA A C 1
ATOM 643 O O . ALA A 1 83 ? 7.134 -6.880 -1.196 1.00 94.69 83 ALA A O 1
ATOM 644 N N . MET A 1 84 ? 8.941 -5.544 -1.176 1.00 94.12 84 MET A N 1
ATOM 645 C CA . MET A 1 84 ? 8.560 -4.780 -2.369 1.00 94.12 84 MET A CA 1
ATOM 646 C C . MET A 1 84 ? 8.503 -5.638 -3.633 1.00 94.12 84 MET A C 1
ATOM 648 O O . MET A 1 84 ? 7.493 -5.607 -4.328 1.00 94.12 84 MET A O 1
ATOM 652 N N . LYS A 1 85 ? 9.543 -6.434 -3.930 1.00 94.12 85 LYS A N 1
ATOM 653 C CA . LYS A 1 85 ? 9.545 -7.307 -5.120 1.00 94.12 85 LYS A CA 1
ATOM 654 C C . LYS A 1 85 ? 8.425 -8.344 -5.074 1.00 94.12 85 LYS A C 1
ATOM 656 O O . LYS A 1 85 ? 7.820 -8.631 -6.103 1.00 94.12 85 LYS A O 1
ATOM 661 N N . LYS A 1 86 ? 8.129 -8.887 -3.88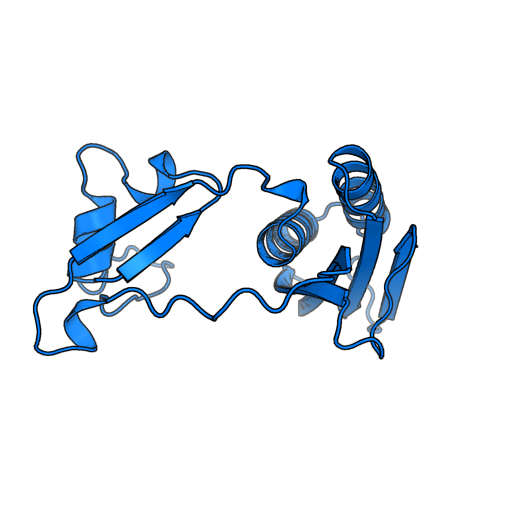8 1.00 94.81 86 LYS A N 1
ATOM 662 C CA . LYS A 1 86 ? 7.007 -9.810 -3.699 1.00 94.81 86 LYS A CA 1
ATOM 663 C C . LYS A 1 86 ? 5.681 -9.118 -4.011 1.00 94.81 86 LYS A C 1
ATOM 665 O O . LYS A 1 86 ? 4.932 -9.640 -4.822 1.00 94.81 86 LYS A O 1
ATOM 670 N N . ALA A 1 87 ? 5.422 -7.949 -3.425 1.00 94.12 87 ALA A N 1
ATOM 671 C CA . ALA A 1 87 ? 4.194 -7.193 -3.673 1.00 94.12 87 ALA A CA 1
ATOM 672 C C . ALA A 1 87 ? 4.033 -6.797 -5.152 1.00 94.12 87 ALA A C 1
ATOM 674 O O . ALA A 1 87 ? 2.952 -6.948 -5.711 1.00 94.12 87 ALA A O 1
ATOM 675 N N . LEU A 1 88 ? 5.121 -6.369 -5.801 1.00 94.19 88 LEU A N 1
ATOM 676 C CA . LEU A 1 88 ? 5.160 -6.035 -7.228 1.00 94.19 88 LEU A CA 1
ATOM 677 C C . LEU A 1 88 ? 4.759 -7.242 -8.097 1.00 94.19 88 LEU A C 1
ATOM 679 O O . LEU A 1 88 ? 3.808 -7.161 -8.873 1.00 94.19 88 LEU A O 1
ATOM 683 N N . SER A 1 89 ? 5.425 -8.387 -7.892 1.00 93.94 89 SER A N 1
ATOM 684 C CA . SER A 1 89 ? 5.160 -9.620 -8.641 1.00 93.94 89 SER A CA 1
ATOM 685 C C . SER A 1 89 ? 3.743 -10.140 -8.404 1.00 93.94 89 SER A C 1
ATOM 687 O O . SER A 1 89 ? 3.082 -10.572 -9.346 1.00 93.94 89 SER A O 1
ATOM 689 N N . THR A 1 90 ? 3.252 -10.087 -7.163 1.00 93.75 90 THR A N 1
ATOM 690 C CA . THR A 1 90 ? 1.885 -10.502 -6.847 1.00 93.75 90 THR A CA 1
ATOM 691 C C . THR A 1 90 ? 0.872 -9.600 -7.551 1.00 93.75 90 THR A C 1
ATOM 693 O O . THR A 1 90 ? 0.028 -10.102 -8.286 1.00 93.75 90 THR A O 1
ATOM 696 N N . ALA A 1 91 ? 0.990 -8.277 -7.436 1.00 93.06 91 ALA A N 1
ATOM 697 C CA . ALA A 1 91 ? 0.054 -7.351 -8.071 1.00 93.06 91 ALA A CA 1
ATOM 698 C C . ALA A 1 91 ? 0.011 -7.504 -9.608 1.00 93.06 91 ALA A C 1
ATOM 700 O O . ALA A 1 91 ? -1.073 -7.517 -10.196 1.00 93.06 91 ALA A O 1
ATOM 701 N N . MET A 1 92 ? 1.164 -7.710 -10.258 1.00 92.62 92 MET A N 1
ATOM 702 C CA . MET A 1 92 ? 1.229 -7.999 -11.698 1.00 92.62 92 MET A CA 1
ATOM 703 C C . MET A 1 92 ? 0.561 -9.338 -12.055 1.00 92.62 92 MET A C 1
ATOM 705 O O . MET A 1 92 ? -0.223 -9.393 -13.001 1.00 92.62 92 MET A O 1
ATOM 709 N N . LYS A 1 93 ? 0.781 -10.402 -11.266 1.00 92.88 93 LYS A N 1
ATOM 710 C CA . LYS A 1 93 ? 0.126 -11.715 -11.461 1.00 92.88 93 LYS A CA 1
ATOM 711 C C . LYS A 1 93 ? -1.399 -11.641 -11.364 1.00 92.88 93 LYS A C 1
ATOM 713 O O . LYS A 1 93 ? -2.088 -12.340 -12.097 1.00 92.88 93 LYS A O 1
ATOM 718 N N . PHE A 1 94 ? -1.931 -10.786 -10.492 1.00 89.94 94 PHE A N 1
ATOM 719 C CA . PHE A 1 94 ? -3.377 -10.591 -10.326 1.00 89.94 94 PHE A CA 1
ATOM 720 C C . PHE A 1 94 ? -4.007 -9.646 -11.372 1.00 89.94 94 PHE A C 1
ATOM 722 O O . PHE A 1 94 ? -5.207 -9.351 -11.297 1.00 89.94 94 PHE A O 1
ATOM 729 N N . GLY A 1 95 ? -3.232 -9.222 -12.379 1.00 87.31 95 GLY A N 1
ATOM 730 C CA . GLY A 1 95 ? -3.722 -8.511 -13.561 1.00 87.31 95 GLY A CA 1
ATOM 731 C C . GLY A 1 95 ? -3.607 -6.988 -13.496 1.00 87.31 95 GLY A C 1
ATOM 732 O O . GLY A 1 95 ? -4.304 -6.300 -14.244 1.00 87.31 95 GLY A O 1
ATOM 733 N N . ALA A 1 96 ? -2.757 -6.436 -12.623 1.00 91.81 96 ALA A N 1
ATOM 734 C CA . ALA A 1 96 ? -2.388 -5.026 -12.719 1.00 91.81 96 ALA A CA 1
ATOM 735 C C . ALA A 1 96 ? -1.600 -4.773 -14.018 1.00 91.81 96 ALA A C 1
ATOM 737 O O . ALA A 1 96 ? -0.720 -5.548 -14.384 1.00 91.81 96 ALA A O 1
ATOM 738 N N . LYS A 1 97 ? -1.894 -3.672 -14.717 1.00 92.69 97 LYS A N 1
ATOM 739 C CA . LYS A 1 97 ? -1.187 -3.290 -15.958 1.00 92.69 97 LYS A CA 1
ATOM 740 C C . LYS A 1 97 ? 0.122 -2.548 -15.683 1.00 92.69 97 LYS A C 1
ATOM 742 O O . LYS A 1 97 ? 0.987 -2.438 -16.555 1.00 92.69 97 LYS A O 1
ATOM 747 N N . GLY A 1 98 ? 0.262 -2.020 -14.475 1.00 94.56 98 GLY A N 1
ATOM 748 C CA . GLY A 1 98 ? 1.519 -1.504 -13.971 1.00 94.56 98 GLY A CA 1
ATOM 749 C C . GLY A 1 98 ? 1.427 -1.158 -12.500 1.00 94.56 98 GLY A C 1
ATOM 750 O O . GLY A 1 98 ? 0.363 -0.811 -11.987 1.00 94.56 98 GLY A O 1
ATOM 751 N N . VAL A 1 99 ? 2.560 -1.257 -11.821 1.00 96.12 99 VAL A N 1
ATOM 752 C CA . VAL A 1 99 ? 2.679 -1.004 -10.391 1.00 96.12 99 VAL A CA 1
ATOM 753 C C . VAL A 1 99 ? 3.939 -0.193 -10.153 1.00 96.12 99 VAL A C 1
ATOM 755 O O . VAL A 1 99 ? 5.008 -0.494 -10.684 1.00 96.12 99 VAL A O 1
ATOM 758 N N . ARG A 1 100 ? 3.826 0.854 -9.341 1.00 95.94 100 ARG A N 1
ATOM 759 C CA . ARG A 1 100 ? 4.961 1.623 -8.833 1.00 95.94 100 ARG A CA 1
ATOM 760 C C . ARG A 1 100 ? 4.888 1.616 -7.317 1.00 95.94 100 ARG A C 1
ATOM 762 O O . ARG A 1 100 ? 3.887 2.032 -6.749 1.00 95.94 100 ARG A O 1
ATOM 769 N N . ILE A 1 101 ? 5.958 1.191 -6.665 1.00 96.56 101 ILE A N 1
ATOM 770 C CA . ILE A 1 101 ? 6.092 1.206 -5.208 1.00 96.56 101 ILE A CA 1
ATOM 771 C C . ILE A 1 101 ? 7.271 2.108 -4.871 1.00 96.56 101 ILE A C 1
ATOM 773 O O . ILE A 1 101 ? 8.348 1.965 -5.449 1.00 96.56 101 ILE A O 1
ATOM 777 N N . ARG A 1 102 ? 7.075 3.045 -3.947 1.00 96.50 102 ARG A N 1
ATOM 778 C CA . ARG A 1 102 ? 8.119 3.922 -3.417 1.00 96.50 102 ARG A CA 1
ATOM 779 C C . ARG A 1 102 ? 8.132 3.818 -1.902 1.00 96.50 102 ARG A C 1
ATOM 781 O O . ARG A 1 102 ? 7.151 4.174 -1.257 1.00 96.50 102 ARG A O 1
ATOM 788 N N . CYS A 1 103 ? 9.266 3.413 -1.352 1.00 95.38 103 CYS A N 1
ATOM 789 C CA . CYS A 1 103 ? 9.502 3.374 0.084 1.00 95.38 103 CYS A CA 1
ATOM 790 C C . CYS A 1 103 ? 10.552 4.425 0.445 1.00 95.38 103 CYS A C 1
ATOM 792 O O . CYS A 1 103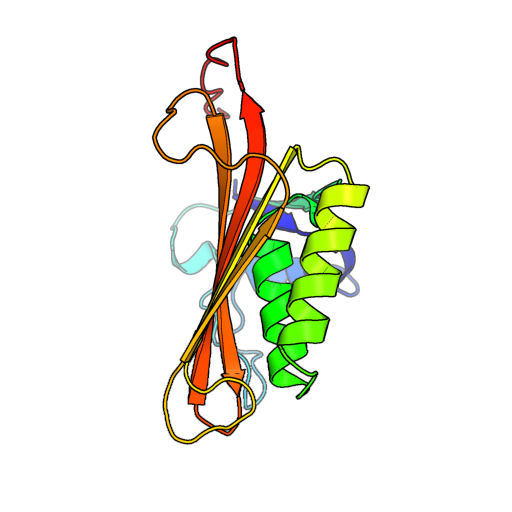 ? 11.597 4.504 -0.200 1.00 95.38 103 CYS A O 1
ATOM 794 N N . ALA A 1 104 ? 10.270 5.241 1.456 1.00 94.81 104 ALA A N 1
ATOM 795 C CA . ALA A 1 104 ? 11.145 6.313 1.914 1.00 94.81 104 ALA A CA 1
ATOM 796 C C . ALA A 1 104 ? 11.293 6.268 3.438 1.00 94.81 104 ALA A C 1
ATOM 798 O O . ALA A 1 104 ? 10.297 6.164 4.149 1.00 94.81 104 ALA A O 1
ATOM 799 N N . GLY A 1 105 ? 12.525 6.357 3.935 1.00 93.62 105 GLY A N 1
ATOM 800 C CA . GLY A 1 105 ? 12.826 6.379 5.369 1.00 93.62 105 GLY A CA 1
ATOM 801 C C . GLY A 1 105 ? 14.105 5.616 5.699 1.00 93.62 105 GLY A C 1
ATOM 802 O O . GLY A 1 105 ? 14.921 5.342 4.818 1.00 93.62 105 GLY A O 1
ATOM 803 N N . ARG A 1 106 ? 14.279 5.246 6.970 1.00 92.25 106 ARG A N 1
ATOM 804 C CA . ARG A 1 106 ? 15.421 4.450 7.458 1.00 92.25 106 ARG A CA 1
ATOM 805 C C . ARG A 1 106 ? 15.265 2.971 7.088 1.00 92.25 106 ARG A C 1
ATOM 807 O O . ARG A 1 106 ? 14.978 2.113 7.922 1.00 92.25 106 ARG A O 1
ATOM 814 N N . LEU A 1 107 ? 15.391 2.675 5.795 1.00 89.44 107 LEU A N 1
ATOM 815 C CA . LEU A 1 107 ? 15.191 1.334 5.244 1.00 89.44 107 LEU A CA 1
ATOM 816 C C . LEU A 1 107 ? 16.203 0.345 5.840 1.00 89.44 107 LEU A C 1
ATOM 818 O O . LEU A 1 107 ? 17.410 0.565 5.777 1.00 89.44 107 LEU A O 1
ATOM 822 N N . GLY A 1 108 ? 15.701 -0.747 6.421 1.00 87.00 108 GLY A N 1
ATOM 823 C CA . GLY A 1 108 ? 16.537 -1.776 7.049 1.00 87.00 108 GLY A CA 1
ATOM 824 C C . GLY A 1 108 ? 17.232 -1.340 8.343 1.00 87.00 108 GLY A C 1
ATOM 825 O O . GLY A 1 108 ? 18.120 -2.049 8.797 1.00 87.00 108 GLY A O 1
ATOM 826 N N . GLY A 1 109 ? 16.848 -0.200 8.930 1.00 85.00 109 GLY A N 1
ATOM 827 C CA . GLY A 1 109 ? 17.464 0.316 10.156 1.00 85.00 109 GLY A CA 1
ATOM 828 C C . GLY A 1 109 ? 18.759 1.099 9.940 1.00 85.00 109 GLY A C 1
ATOM 829 O O . GLY A 1 109 ? 19.451 1.380 10.909 1.00 85.00 109 GLY A O 1
ATOM 830 N N . ALA A 1 110 ? 19.082 1.471 8.698 1.00 88.06 110 ALA A N 1
ATOM 831 C CA . ALA A 1 110 ? 20.207 2.358 8.414 1.00 88.06 110 ALA A CA 1
ATOM 832 C C . ALA A 1 110 ? 20.026 3.743 9.066 1.00 88.06 110 ALA A C 1
ATOM 834 O O . ALA A 1 110 ? 18.904 4.241 9.195 1.00 88.06 110 ALA A O 1
ATOM 835 N N . ASP A 1 111 ? 21.131 4.395 9.431 1.00 88.31 111 ASP A N 1
ATOM 836 C CA . ASP A 1 111 ? 21.101 5.724 10.058 1.00 88.31 111 ASP A CA 1
ATOM 837 C C . ASP A 1 111 ? 20.592 6.815 9.121 1.00 88.31 111 ASP A C 1
ATOM 839 O O . ASP A 1 111 ? 19.783 7.650 9.518 1.00 88.31 111 ASP A O 1
ATOM 843 N N . MET A 1 112 ? 20.973 6.752 7.847 1.00 91.25 112 MET A N 1
ATOM 844 C CA . MET A 1 112 ? 20.508 7.695 6.837 1.00 91.25 112 MET A CA 1
ATOM 845 C C . MET A 1 112 ? 19.240 7.197 6.139 1.00 91.25 112 MET A C 1
ATOM 847 O O . MET A 1 112 ? 19.161 6.054 5.677 1.00 91.25 112 MET A O 1
ATOM 851 N N . GLY A 1 113 ? 18.259 8.091 6.005 1.00 91.69 113 GLY A N 1
ATOM 852 C CA . GLY A 1 113 ? 17.055 7.834 5.225 1.00 91.69 113 GLY A CA 1
ATOM 853 C C . GLY A 1 113 ? 17.371 7.649 3.739 1.00 91.69 113 GLY A C 1
ATOM 854 O O . GLY A 1 113 ? 18.101 8.438 3.145 1.00 91.69 113 GLY A O 1
ATOM 855 N N . ARG A 1 114 ? 16.805 6.610 3.124 1.00 92.69 114 ARG A N 1
ATOM 856 C CA . ARG A 1 114 ? 16.932 6.321 1.690 1.00 92.69 114 ARG A CA 1
ATOM 857 C C . ARG A 1 114 ? 15.559 6.234 1.044 1.00 92.69 114 ARG A C 1
ATOM 859 O O . ARG A 1 114 ? 14.554 5.974 1.708 1.00 92.69 114 ARG A O 1
ATOM 866 N N . ILE A 1 115 ? 15.529 6.441 -0.267 1.00 94.81 115 ILE A N 1
ATOM 867 C CA . ILE A 1 115 ? 14.333 6.281 -1.090 1.00 94.81 115 ILE A CA 1
ATOM 868 C C . ILE A 1 115 ? 14.619 5.165 -2.088 1.00 94.81 115 ILE A C 1
ATOM 870 O O . ILE A 1 115 ? 15.471 5.324 -2.955 1.00 94.81 115 ILE A O 1
ATOM 874 N N . GLU A 1 116 ? 13.889 4.057 -1.989 1.00 94.50 116 GLU A N 1
ATOM 875 C CA . GLU A 1 116 ? 13.891 3.019 -3.021 1.00 94.50 116 GLU A CA 1
ATOM 876 C C . GLU A 1 116 ? 12.562 3.035 -3.773 1.00 94.50 116 GLU A C 1
ATOM 878 O O . GLU A 1 116 ? 11.486 3.181 -3.190 1.00 94.50 116 GLU A O 1
ATOM 883 N N . THR A 1 117 ? 12.643 2.910 -5.096 1.00 95.31 117 THR A N 1
ATOM 884 C CA . THR A 1 117 ? 11.474 2.840 -5.973 1.00 95.31 117 THR A CA 1
ATOM 885 C C . THR A 1 117 ? 11.603 1.626 -6.876 1.00 95.31 117 THR A C 1
ATOM 887 O O . THR A 1 117 ? 12.620 1.462 -7.542 1.00 95.31 117 THR A O 1
ATOM 890 N N . TYR A 1 118 ? 10.550 0.817 -6.936 1.00 95.50 118 TYR A N 1
ATOM 891 C CA . TYR A 1 118 ? 10.407 -0.265 -7.906 1.00 95.50 118 TYR A CA 1
ATOM 892 C C . TYR A 1 118 ? 9.206 0.027 -8.797 1.00 95.50 118 TYR A C 1
ATOM 894 O O . TYR A 1 118 ? 8.174 0.517 -8.330 1.00 95.50 118 TYR A O 1
ATOM 902 N N . ARG A 1 119 ? 9.347 -0.243 -10.092 1.00 94.31 119 ARG A N 1
ATOM 903 C CA . ARG A 1 119 ? 8.282 -0.065 -11.077 1.00 94.31 119 ARG A CA 1
ATOM 904 C C . ARG A 1 119 ? 8.282 -1.241 -12.036 1.00 94.31 119 ARG A C 1
ATOM 906 O O . ARG A 1 119 ? 9.338 -1.615 -12.531 1.00 94.31 119 ARG A O 1
ATOM 913 N N . GLU A 1 120 ? 7.098 -1.751 -12.329 1.00 94.25 120 GLU A N 1
ATOM 914 C CA . GLU A 1 120 ? 6.866 -2.778 -13.341 1.00 94.25 120 GLU A CA 1
ATOM 915 C C . GLU A 1 120 ? 5.632 -2.400 -14.166 1.00 94.25 120 GLU A C 1
ATOM 917 O O . GLU A 1 120 ? 4.684 -1.810 -13.642 1.00 94.25 120 GLU A O 1
ATOM 922 N N . GLY A 1 121 ? 5.661 -2.670 -15.472 1.00 93.38 121 GLY A N 1
ATOM 923 C CA . GLY A 1 121 ? 4.593 -2.278 -16.394 1.00 93.38 121 GLY A CA 1
ATOM 924 C C . GLY A 1 121 ? 4.455 -0.761 -16.606 1.00 93.38 121 GLY A C 1
ATOM 925 O O . GLY A 1 121 ? 5.397 0.019 -16.419 1.00 93.38 121 GLY A O 1
ATOM 926 N N . ARG A 1 122 ? 3.259 -0.333 -17.034 1.00 92.88 122 ARG A N 1
ATOM 927 C CA . ARG A 1 122 ? 2.955 1.066 -17.389 1.00 92.88 122 ARG A CA 1
ATOM 928 C C . ARG A 1 122 ? 2.213 1.761 -16.249 1.00 92.88 122 ARG A C 1
ATOM 930 O O . ARG A 1 122 ? 1.149 1.312 -15.848 1.00 92.88 122 ARG A O 1
ATOM 937 N N . VAL A 1 123 ? 2.731 2.894 -15.771 1.00 93.88 123 VAL A N 1
ATOM 938 C CA . VAL A 1 123 ? 2.058 3.738 -14.762 1.00 93.88 123 VAL A CA 1
ATOM 939 C C . VAL A 1 123 ? 2.066 5.193 -15.244 1.00 93.88 123 VAL A C 1
ATOM 941 O O . VAL A 1 123 ? 3.006 5.934 -14.940 1.00 93.88 123 VAL A O 1
ATOM 944 N N . PRO A 1 124 ? 1.078 5.602 -16.058 1.00 93.94 124 PRO A N 1
ATOM 945 C CA . PRO A 1 124 ? 1.010 6.958 -16.579 1.00 93.94 124 PRO A CA 1
ATOM 946 C C . PRO A 1 124 ? 0.369 7.887 -15.539 1.00 93.94 124 PRO A C 1
ATOM 948 O O . PRO A 1 124 ? -0.817 7.776 -15.256 1.00 93.94 124 PRO A O 1
ATOM 951 N N . LEU A 1 125 ? 1.150 8.811 -14.969 1.00 92.25 125 LEU A N 1
ATOM 952 C CA . LEU A 1 125 ? 0.663 9.749 -13.940 1.00 92.25 125 LEU A CA 1
ATOM 953 C C . LEU A 1 125 ? 0.084 11.050 -14.515 1.00 92.25 125 LEU A C 1
ATOM 955 O O . LEU A 1 125 ? -0.681 11.728 -13.843 1.00 92.25 125 LEU A O 1
ATOM 959 N N . HIS A 1 126 ? 0.435 11.395 -15.754 1.00 94.25 126 HIS A N 1
ATOM 960 C CA . HIS A 1 126 ? -0.062 12.601 -16.428 1.00 94.25 126 HIS A CA 1
ATOM 961 C C . HIS A 1 126 ? -1.392 12.367 -17.158 1.00 94.25 126 HIS A C 1
ATOM 963 O O . HIS A 1 126 ? -2.083 13.307 -17.539 1.00 94.25 126 HIS A O 1
ATOM 969 N N . THR A 1 127 ? -1.752 11.106 -17.396 1.00 91.44 127 THR A N 1
ATOM 970 C CA . THR A 1 127 ? -2.913 10.733 -18.202 1.00 91.44 127 THR A CA 1
ATOM 971 C C . THR A 1 127 ? -4.161 10.672 -17.325 1.00 91.44 127 THR A C 1
ATOM 973 O O . THR A 1 127 ? -4.387 9.677 -16.653 1.00 91.44 127 THR A O 1
ATOM 976 N N . LEU A 1 128 ? -5.017 11.698 -17.370 1.00 86.44 128 LEU A N 1
ATOM 977 C CA . LEU A 1 128 ? -6.234 11.766 -16.539 1.00 86.44 128 LEU A CA 1
ATOM 978 C C . LEU A 1 128 ? -7.253 10.644 -16.812 1.00 86.44 128 LEU A C 1
ATOM 980 O O . LEU A 1 128 ? -8.042 10.304 -15.939 1.00 86.44 128 LEU A O 1
ATOM 984 N N . ARG A 1 129 ? -7.240 10.053 -18.016 1.00 88.38 129 ARG A N 1
ATOM 985 C CA . ARG A 1 129 ? -8.091 8.897 -18.368 1.00 88.38 129 ARG A CA 1
ATOM 986 C C . ARG A 1 129 ? -7.592 7.561 -17.801 1.00 88.38 129 ARG A C 1
ATOM 988 O O . ARG A 1 129 ? -8.256 6.539 -17.966 1.00 88.38 129 ARG A O 1
ATOM 995 N N . ALA A 1 130 ? -6.400 7.539 -17.211 1.00 91.19 130 ALA A N 1
ATOM 996 C CA . ALA A 1 130 ? -5.842 6.348 -16.596 1.00 91.19 130 ALA A CA 1
ATOM 997 C C . ALA A 1 130 ? -6.485 6.117 -15.223 1.00 91.19 130 ALA A C 1
ATOM 999 O O . ALA A 1 130 ? -6.453 6.994 -14.365 1.00 91.19 130 ALA A O 1
ATOM 1000 N N . ASP A 1 131 ? -7.025 4.920 -15.004 1.00 90.25 131 ASP A N 1
ATOM 1001 C CA . ASP A 1 131 ? -7.448 4.452 -13.687 1.00 90.25 131 ASP A CA 1
ATOM 1002 C C . ASP A 1 131 ? -6.205 4.044 -12.889 1.00 90.25 131 ASP A C 1
ATOM 1004 O O . ASP A 1 131 ? -5.662 2.939 -13.048 1.00 90.25 131 ASP A O 1
ATOM 1008 N N . VAL A 1 132 ? -5.707 4.997 -12.101 1.00 93.00 132 VAL A N 1
ATOM 1009 C CA . VAL A 1 132 ? -4.564 4.823 -11.207 1.00 93.00 132 VAL A CA 1
ATOM 1010 C C . VAL A 1 132 ? -5.056 4.912 -9.774 1.00 93.00 132 VAL A C 1
ATOM 1012 O O . VAL A 1 132 ? -5.476 5.967 -9.305 1.00 93.00 132 VAL A O 1
ATOM 1015 N N . ASP A 1 133 ? -4.950 3.793 -9.075 1.00 93.31 133 ASP A N 1
ATOM 1016 C CA . ASP A 1 133 ? -5.228 3.695 -7.652 1.00 93.31 133 ASP A CA 1
ATOM 1017 C C . ASP A 1 133 ? -3.978 4.083 -6.854 1.00 93.31 133 ASP A C 1
ATOM 1019 O O . ASP A 1 133 ? -2.858 3.709 -7.227 1.00 93.31 133 ASP A O 1
ATOM 1023 N N . PHE A 1 134 ? -4.159 4.829 -5.768 1.00 95.56 134 PHE A N 1
ATOM 1024 C CA . PHE A 1 134 ? -3.074 5.318 -4.921 1.00 95.56 134 PHE A CA 1
ATOM 1025 C C . PHE A 1 134 ? -3.289 4.889 -3.474 1.00 95.56 134 PHE A C 1
ATOM 1027 O O . PHE A 1 134 ? -4.359 5.091 -2.910 1.00 95.56 134 PHE A O 1
ATOM 1034 N N . GLY A 1 135 ? -2.239 4.336 -2.871 1.00 95.62 135 GLY A N 1
ATOM 1035 C CA . GLY A 1 135 ? -2.224 3.914 -1.479 1.00 95.62 135 GLY A CA 1
ATOM 1036 C C . GLY A 1 135 ? -1.041 4.504 -0.728 1.00 95.62 135 GLY A C 1
ATOM 1037 O O . GLY A 1 135 ? 0.071 4.607 -1.264 1.00 95.62 135 GLY A O 1
ATOM 1038 N N . LEU A 1 136 ? -1.279 4.861 0.531 1.00 96.56 136 LEU A N 1
ATOM 1039 C CA . LEU A 1 136 ? -0.262 5.341 1.457 1.00 96.56 136 LEU A CA 1
ATOM 1040 C C . LEU A 1 136 ? -0.355 4.552 2.761 1.00 96.56 136 LEU A C 1
ATOM 1042 O O . LEU A 1 136 ? -1.407 4.486 3.392 1.00 96.56 136 LEU A O 1
ATOM 1046 N N . ALA A 1 137 ? 0.782 4.028 3.201 1.00 96.56 137 ALA A N 1
ATOM 1047 C CA . ALA A 1 137 ? 0.925 3.416 4.511 1.00 96.56 137 ALA A CA 1
ATOM 1048 C C . ALA A 1 137 ? 2.211 3.897 5.184 1.00 96.56 137 ALA A C 1
ATOM 1050 O O . ALA A 1 137 ? 3.202 4.229 4.527 1.00 96.56 137 ALA A O 1
ATOM 1051 N N . GLN A 1 138 ? 2.191 3.935 6.511 1.00 95.19 138 GLN A N 1
ATOM 1052 C CA . GLN A 1 138 ? 3.353 4.244 7.337 1.00 95.19 138 GLN A CA 1
ATOM 1053 C C . GLN A 1 138 ? 3.686 3.008 8.166 1.00 95.19 138 GLN A C 1
ATOM 1055 O O . GLN A 1 138 ? 2.834 2.520 8.900 1.00 95.19 138 GLN A O 1
ATOM 1060 N N . ALA A 1 139 ? 4.912 2.509 8.045 1.00 95.00 139 ALA A N 1
ATOM 1061 C CA . ALA A 1 139 ? 5.417 1.414 8.861 1.00 95.00 139 ALA A CA 1
ATOM 1062 C C . ALA A 1 139 ? 6.136 1.985 10.085 1.00 95.00 139 ALA A C 1
ATOM 1064 O O . ALA A 1 139 ? 7.083 2.770 9.941 1.00 95.00 139 ALA A O 1
ATOM 1065 N N . LYS A 1 140 ? 5.707 1.584 11.282 1.00 93.75 140 LYS A N 1
ATOM 1066 C CA . LYS A 1 140 ? 6.325 1.991 12.547 1.00 93.75 140 LYS A CA 1
ATOM 1067 C C . LYS A 1 140 ? 7.406 0.984 12.925 1.00 93.75 140 LYS A C 1
ATOM 1069 O O . LYS A 1 140 ? 7.155 -0.013 13.592 1.00 93.75 140 LYS A O 1
ATOM 1074 N N . THR A 1 141 ? 8.629 1.233 12.469 1.00 90.69 141 THR A N 1
ATOM 1075 C CA . THR A 1 141 ? 9.784 0.387 12.801 1.00 90.69 141 THR A CA 1
ATOM 1076 C C . THR A 1 141 ? 10.515 0.919 14.030 1.00 90.69 141 THR A C 1
ATOM 1078 O O . THR A 1 141 ? 10.382 2.086 14.389 1.00 90.69 141 THR A O 1
ATOM 1081 N N . THR A 1 142 ? 11.356 0.094 14.656 1.00 88.75 142 THR A N 1
ATOM 1082 C CA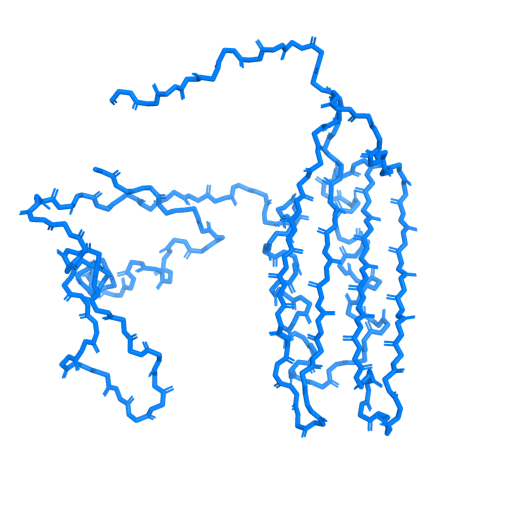 . THR A 1 142 ? 12.161 0.531 15.812 1.00 88.75 142 THR A CA 1
ATOM 1083 C C . THR A 1 142 ? 13.138 1.657 15.476 1.00 88.75 142 THR A C 1
ATOM 1085 O O . THR A 1 142 ? 13.480 2.444 16.346 1.00 88.75 142 THR A O 1
ATOM 1088 N N . ALA A 1 143 ? 13.586 1.748 14.221 1.00 87.69 143 ALA A N 1
ATOM 1089 C CA . ALA A 1 143 ? 14.483 2.808 13.765 1.00 87.69 143 ALA A CA 1
ATOM 1090 C C . ALA A 1 143 ? 13.747 4.122 13.434 1.00 87.69 143 ALA A C 1
ATOM 1092 O O . ALA A 1 143 ? 14.391 5.141 13.189 1.00 87.69 143 ALA A O 1
ATOM 1093 N N . GLY A 1 144 ? 12.412 4.109 13.397 1.00 90.44 144 GLY A N 1
ATOM 1094 C CA . GLY A 1 144 ? 11.578 5.250 13.038 1.00 90.44 144 GLY A CA 1
ATOM 1095 C C . GLY A 1 144 ? 10.489 4.887 12.031 1.00 90.44 144 GLY A C 1
ATOM 1096 O O . GLY A 1 144 ? 10.128 3.722 11.845 1.00 90.44 144 GLY A O 1
ATOM 1097 N N . ILE A 1 145 ? 9.957 5.908 11.364 1.00 94.00 145 ILE A N 1
ATOM 1098 C CA . ILE A 1 145 ? 8.835 5.765 10.434 1.00 94.00 145 ILE A CA 1
ATOM 1099 C C . ILE A 1 145 ? 9.359 5.564 9.009 1.00 94.00 145 ILE A C 1
ATOM 1101 O O . ILE A 1 145 ? 10.203 6.322 8.528 1.00 94.00 145 ILE A O 1
ATOM 1105 N N . VAL A 1 146 ? 8.830 4.553 8.319 1.00 95.00 146 VAL A N 1
ATOM 1106 C CA . VAL A 1 146 ? 9.057 4.335 6.885 1.00 95.00 146 VAL A CA 1
ATOM 1107 C C . VAL A 1 146 ? 7.750 4.571 6.137 1.00 95.00 146 VAL A C 1
ATOM 1109 O O . VAL A 1 146 ? 6.745 3.917 6.403 1.00 95.00 146 VAL A O 1
ATOM 1112 N N . GLY A 1 147 ? 7.757 5.503 5.188 1.00 96.12 147 GLY A N 1
ATOM 1113 C CA . GLY A 1 147 ? 6.611 5.782 4.328 1.00 96.12 147 GLY A CA 1
ATOM 1114 C C . GLY A 1 147 ? 6.599 4.878 3.100 1.00 96.12 147 GLY A C 1
ATOM 1115 O O . GLY A 1 147 ? 7.589 4.818 2.370 1.00 96.12 147 GLY A O 1
ATOM 1116 N N . VAL A 1 148 ? 5.469 4.224 2.841 1.00 96.81 148 VAL A N 1
ATOM 1117 C CA . VAL A 1 148 ? 5.223 3.369 1.675 1.00 96.81 148 VAL A CA 1
ATOM 1118 C C . VAL A 1 148 ? 4.138 4.008 0.817 1.00 96.81 148 VAL A C 1
ATOM 1120 O O . VAL A 1 148 ? 3.013 4.208 1.266 1.00 96.81 148 VAL A O 1
ATOM 1123 N N . LYS A 1 149 ? 4.478 4.333 -0.430 1.00 97.44 149 LYS A N 1
ATOM 1124 C CA . LYS A 1 149 ? 3.565 4.870 -1.443 1.00 97.44 149 LYS A CA 1
ATOM 1125 C C . LYS A 1 149 ? 3.426 3.863 -2.573 1.00 97.44 149 LYS A C 1
ATOM 1127 O O . LYS A 1 149 ? 4.437 3.429 -3.127 1.00 97.44 149 LYS A O 1
ATOM 1132 N N . VAL A 1 150 ? 2.197 3.518 -2.932 1.00 97.00 150 VAL A N 1
ATOM 1133 C CA . VAL A 1 150 ? 1.898 2.541 -3.983 1.00 97.00 150 VAL A CA 1
ATOM 1134 C C . VAL A 1 150 ? 0.972 3.177 -5.011 1.00 97.00 150 VAL A C 1
ATOM 1136 O O . VAL A 1 150 ? -0.024 3.796 -4.653 1.00 97.00 150 VAL A O 1
ATOM 1139 N N . TRP A 1 151 ? 1.301 3.011 -6.288 1.00 96.62 151 TRP A N 1
ATOM 1140 C CA . TRP A 1 151 ? 0.437 3.337 -7.418 1.00 96.62 151 TRP A CA 1
ATOM 1141 C C . TRP A 1 151 ? 0.167 2.062 -8.209 1.00 96.62 151 TRP A C 1
ATOM 1143 O O . TRP A 1 151 ? 1.116 1.377 -8.600 1.00 96.62 151 TRP A O 1
ATOM 1153 N N . ILE A 1 152 ? -1.103 1.762 -8.472 1.00 95.50 152 ILE A N 1
ATOM 1154 C CA . ILE A 1 152 ? -1.524 0.610 -9.277 1.00 95.50 152 ILE A CA 1
ATOM 1155 C C . ILE A 1 152 ? -2.347 1.115 -10.454 1.00 95.50 152 ILE A C 1
ATOM 1157 O O . ILE A 1 152 ? -3.384 1.745 -10.278 1.00 95.50 152 ILE A O 1
ATOM 1161 N N . PHE A 1 153 ? -1.897 0.812 -11.665 1.00 94.94 153 PHE A N 1
ATOM 1162 C CA . PHE A 1 153 ? -2.617 1.102 -12.895 1.00 94.94 153 PHE A CA 1
ATOM 1163 C C . PHE A 1 153 ? -3.487 -0.096 -13.291 1.00 94.94 153 PHE A C 1
ATOM 1165 O O . PHE A 1 153 ? -2.981 -1.185 -13.584 1.00 94.94 153 PHE A O 1
ATOM 1172 N N . LYS A 1 154 ? -4.806 0.114 -13.313 1.00 91.12 154 LYS A N 1
ATOM 1173 C CA . LYS A 1 154 ? -5.808 -0.914 -13.652 1.00 91.12 154 LYS A CA 1
ATOM 1174 C C . LYS A 1 154 ? -6.205 -0.869 -15.133 1.00 91.12 154 LYS A C 1
ATOM 1176 O O . LYS A 1 154 ? -6.639 -1.871 -15.702 1.00 91.12 154 LYS A O 1
ATOM 1181 N N . GLY A 1 155 ? -5.989 0.262 -15.803 1.00 89.94 155 GLY A N 1
ATOM 1182 C CA . GLY A 1 155 ? -6.291 0.451 -17.221 1.00 89.94 155 GLY A CA 1
ATOM 1183 C C . GLY A 1 155 ? -6.741 1.861 -17.549 1.00 89.94 155 GLY A C 1
ATOM 1184 O O . GLY A 1 155 ? -6.741 2.735 -16.698 1.00 89.94 155 GLY A O 1
ATOM 1185 N N . GLU A 1 156 ? -7.097 2.092 -18.807 1.00 86.94 156 GLU A N 1
ATOM 1186 C CA . GLU A 1 156 ? -7.688 3.361 -19.230 1.00 86.94 156 GLU A CA 1
ATOM 1187 C C . GLU A 1 156 ? -9.210 3.210 -19.224 1.00 86.94 156 GLU A C 1
ATOM 1189 O O . GLU A 1 156 ? -9.737 2.200 -19.699 1.00 86.94 156 GLU A O 1
ATOM 1194 N N . VAL A 1 157 ? -9.914 4.196 -18.672 1.00 84.25 157 VAL A N 1
ATOM 1195 C CA . VAL A 1 157 ? -11.378 4.221 -18.688 1.00 84.25 157 VAL A CA 1
ATOM 1196 C C . VAL A 1 157 ? -11.806 5.030 -19.910 1.00 84.25 157 VAL A C 1
ATOM 1198 O O . VAL A 1 157 ? -11.697 6.253 -19.915 1.00 84.25 157 VAL A O 1
ATOM 1201 N N . LEU A 1 158 ? -12.255 4.352 -20.973 1.00 73.69 158 LEU A N 1
ATOM 1202 C CA . LEU A 1 158 ? -12.693 5.018 -22.211 1.00 73.69 158 LEU A CA 1
ATOM 1203 C C . LEU A 1 158 ? -14.033 5.754 -22.053 1.00 73.69 158 LEU A C 1
ATOM 1205 O O . LEU A 1 158 ? -14.302 6.713 -22.768 1.00 73.69 158 LEU A O 1
ATOM 1209 N N . GLN A 1 159 ? -14.876 5.307 -21.122 1.00 67.31 159 GLN A N 1
ATOM 1210 C CA . GLN A 1 159 ? -16.191 5.887 -20.871 1.00 67.31 159 GLN A CA 1
ATOM 1211 C C . GLN A 1 159 ? -16.192 6.606 -19.525 1.00 67.31 159 GLN A C 1
ATOM 1213 O O . GLN A 1 159 ? -15.899 6.005 -18.492 1.00 67.31 159 GLN A O 1
ATOM 1218 N N . ARG A 1 160 ? -16.584 7.885 -19.510 1.00 58.16 160 ARG A N 1
ATOM 1219 C CA . ARG A 1 160 ? -16.996 8.565 -18.276 1.00 58.16 160 ARG A CA 1
ATOM 1220 C C . ARG A 1 160 ? -18.170 7.768 -17.701 1.00 58.16 160 ARG A C 1
ATOM 1222 O O . ARG A 1 160 ? -19.308 7.954 -18.121 1.00 58.16 160 ARG A O 1
ATOM 1229 N N . LYS A 1 161 ? -17.923 6.858 -16.754 1.00 57.12 161 LYS A N 1
ATOM 1230 C CA . LYS A 1 161 ? -19.010 6.353 -15.914 1.00 57.12 161 LYS A CA 1
ATOM 1231 C C . LYS A 1 161 ? -19.590 7.579 -15.221 1.00 57.12 161 LYS A C 1
ATOM 1233 O O . LYS A 1 161 ? -18.872 8.241 -14.471 1.00 57.12 161 LYS A O 1
ATOM 1238 N N . ALA A 1 162 ? -20.852 7.903 -15.508 1.00 53.78 162 ALA A N 1
ATOM 1239 C CA . ALA A 1 162 ? -21.601 8.863 -14.714 1.00 53.78 162 ALA A CA 1
ATOM 1240 C C . ALA A 1 162 ? -21.390 8.469 -13.250 1.00 53.78 162 ALA A C 1
ATOM 1242 O O . ALA A 1 162 ? -21.607 7.311 -12.882 1.00 53.78 162 ALA A O 1
ATOM 1243 N N . ARG A 1 163 ? -20.840 9.389 -12.457 1.00 47.91 163 ARG A N 1
ATOM 1244 C CA . ARG A 1 163 ? -20.551 9.175 -11.043 1.00 47.91 163 ARG A CA 1
ATOM 1245 C C . ARG A 1 163 ? -21.899 8.879 -10.387 1.00 47.91 163 ARG A C 1
ATOM 1247 O O . ARG A 1 163 ? -22.650 9.806 -10.117 1.00 47.91 163 ARG A O 1
ATOM 1254 N N . ARG A 1 164 ? -22.255 7.597 -10.229 1.00 47.50 164 ARG A N 1
ATOM 1255 C CA . ARG A 1 164 ? -23.437 7.188 -9.466 1.00 47.50 164 ARG A CA 1
ATOM 1256 C C . ARG A 1 164 ? -23.159 7.621 -8.038 1.00 47.50 164 ARG A C 1
ATOM 1258 O O . ARG A 1 164 ? -22.425 6.947 -7.322 1.00 47.50 164 ARG A O 1
ATOM 1265 N N . ILE A 1 165 ? -23.670 8.792 -7.683 1.00 39.97 165 ILE A N 1
ATOM 1266 C CA . ILE A 1 165 ? -23.887 9.173 -6.299 1.00 39.97 165 ILE A CA 1
ATOM 1267 C C . ILE A 1 165 ? -24.918 8.150 -5.810 1.00 39.97 165 ILE A C 1
ATOM 1269 O O . ILE A 1 165 ? -26.006 8.104 -6.389 1.00 39.97 165 ILE A O 1
ATOM 1273 N N . PRO A 1 166 ? -24.573 7.241 -4.885 1.00 40.25 166 PRO A N 1
ATOM 1274 C CA . PRO A 1 166 ? -25.587 6.389 -4.288 1.00 40.25 166 PRO A CA 1
ATOM 1275 C C . PRO A 1 166 ? -26.581 7.315 -3.574 1.00 40.25 166 PRO A C 1
ATOM 1277 O O . PRO A 1 166 ? -26.164 8.074 -2.700 1.00 40.25 166 PRO A O 1
ATOM 1280 N N . GLN A 1 167 ? -27.838 7.314 -4.032 1.00 36.91 167 GLN A N 1
ATOM 1281 C CA . GLN A 1 167 ? -28.959 7.871 -3.273 1.00 36.91 167 GLN A CA 1
ATOM 1282 C C . GLN A 1 167 ? -29.161 7.054 -1.995 1.00 36.91 167 GLN A C 1
ATOM 1284 O O . GLN A 1 167 ? -28.943 5.817 -2.051 1.00 36.91 167 GLN A O 1
#

Secondary structure (DSSP, 8-state):
-EEEEES-HHHHH-GGGHHHHHHHH-STTT--TTS-----SGGG-SSPPPEEEEE-S-GGG-HHHHHHHHHHHHHTT--HHHHHHHHHHHHHHTT-SEEEEEEEESGGG-SS-EEEEEEEE---SS-TTEEEEEEEEEEEETTEEEEEEEEEEEEE--S--------

Foldseek 3Di:
DAEAEDQDVDVCCDPPSVNVVCQAQWCQPPDDPPDDGGRHPCVVDVDHDDYHYDYDPDLLQAQASLQVQLLVCVQVLHQSVVSVVVSQVSSVVSPFQKKKKWKWQCHSLNPDIDIDMDIDHDDDPPDPQWPKHWHWDWRQHPSGIMIMIMITTNGGNPDDPPPPPPD

Sequence (167 aa):
KVIVYTARPGMVIGKGGKGIEILKSGNLDSAQKGETKFPGVQAFTENEVFIDVQEVRKMETNAQLVAENIATQLERRIAFRRAMKKALSTAMKFGAKGVRIRCAGRLGGADMGRIETYREGRVPLHTLRADVDFGLAQAKTTAGIVGVKVWIFKGEVLQRKARRIPQ

Radius of gyration: 18.59 Å; chains: 1; bounding box: 50×26×50 Å

pLDDT: mean 83.86, std 14.6, range [36.91, 97.44]